Protein AF-A0A0K0G9K6-F1 (afdb_monomer_lite)

Secondary structure (DSSP, 8-state):
---------PPP-GGGGGGG-S--S-EEEE--TT-SS-EEEE--SPPPS---S----SS----

Radius of gyration: 20.33 Å; chains: 1; bounding box: 44×29×58 Å

Structure (mmCIF, N/CA/C/O backbone):
data_AF-A0A0K0G9K6-F1
#
_entry.id   AF-A0A0K0G9K6-F1
#
loop_
_atom_site.group_PDB
_atom_site.id
_atom_site.type_symbol
_atom_site.label_atom_id
_atom_site.label_alt_id
_atom_site.label_comp_id
_atom_site.label_asym_id
_atom_site.label_entity_id
_atom_site.label_seq_id
_atom_site.pdbx_PDB_ins_code
_atom_site.Cartn_x
_atom_site.Cartn_y
_atom_site.Cartn_z
_atom_site.occupancy
_atom_site.B_iso_or_equiv
_atom_site.auth_seq_id
_atom_site.auth_comp_id
_atom_site.auth_asym_id
_atom_site.auth_atom_id
_atom_site.pdbx_PDB_model_num
ATOM 1 N N . MET A 1 1 ? 28.394 -15.823 -41.833 1.00 38.88 1 MET A N 1
ATOM 2 C CA . MET A 1 1 ? 27.449 -15.913 -40.697 1.00 38.88 1 MET A CA 1
ATOM 3 C C . MET A 1 1 ? 27.039 -14.501 -40.308 1.00 38.88 1 MET A C 1
ATOM 5 O O . MET A 1 1 ? 27.890 -13.759 -39.844 1.00 38.88 1 MET A O 1
ATOM 9 N N . ASN A 1 2 ? 25.787 -14.103 -40.555 1.00 43.22 2 ASN A N 1
ATOM 10 C CA . ASN A 1 2 ? 25.270 -12.791 -40.147 1.00 43.22 2 ASN A CA 1
ATOM 11 C C . ASN A 1 2 ? 24.531 -12.943 -38.816 1.00 43.22 2 ASN A C 1
ATOM 13 O O . ASN A 1 2 ? 23.457 -13.538 -38.771 1.00 43.22 2 ASN A O 1
ATOM 17 N N . VAL A 1 3 ? 25.116 -12.424 -37.738 1.00 57.94 3 VAL A N 1
ATOM 18 C CA . VAL A 1 3 ? 24.476 -12.381 -36.419 1.00 57.94 3 VAL A CA 1
ATOM 19 C C . VAL A 1 3 ? 23.472 -11.227 -36.434 1.00 57.94 3 VAL A C 1
ATOM 21 O O . VAL A 1 3 ? 23.865 -10.061 -36.480 1.00 57.94 3 VAL A O 1
ATOM 24 N N . ARG A 1 4 ? 22.172 -11.540 -36.444 1.00 61.28 4 ARG A N 1
ATOM 25 C CA . ARG A 1 4 ? 21.117 -10.539 -36.235 1.00 61.28 4 ARG A CA 1
ATOM 26 C C . ARG A 1 4 ? 21.251 -10.017 -34.804 1.00 61.28 4 ARG A C 1
ATOM 28 O O . ARG A 1 4 ? 21.180 -10.791 -33.857 1.00 61.28 4 ARG A O 1
ATOM 35 N N . ARG A 1 5 ? 21.507 -8.718 -34.649 1.00 63.88 5 ARG A N 1
ATOM 36 C CA . ARG A 1 5 ? 21.400 -8.041 -33.353 1.00 63.88 5 ARG A CA 1
ATOM 37 C C . ARG A 1 5 ? 19.938 -7.667 -33.167 1.00 63.88 5 ARG A C 1
ATOM 39 O O . ARG A 1 5 ? 19.490 -6.677 -33.739 1.00 63.88 5 ARG A O 1
ATOM 46 N N . ASP A 1 6 ? 19.204 -8.474 -32.414 1.00 68.94 6 ASP A N 1
ATOM 47 C CA . ASP A 1 6 ? 17.857 -8.110 -31.990 1.00 68.94 6 ASP A CA 1
ATOM 48 C C . ASP A 1 6 ? 17.963 -6.911 -31.038 1.00 68.94 6 ASP A C 1
ATOM 50 O O . ASP A 1 6 ? 18.588 -6.976 -29.978 1.00 68.94 6 ASP A O 1
ATOM 54 N N . VAL A 1 7 ? 17.417 -5.769 -31.456 1.00 67.75 7 VAL A N 1
ATOM 55 C CA . VAL A 1 7 ? 17.385 -4.552 -30.641 1.00 67.75 7 VAL A CA 1
ATOM 56 C C . VAL A 1 7 ? 16.340 -4.765 -29.552 1.00 67.75 7 VAL A C 1
ATOM 58 O O . VAL A 1 7 ? 15.139 -4.717 -29.818 1.00 67.75 7 VAL A O 1
ATOM 61 N N . VAL A 1 8 ? 16.788 -5.014 -28.321 1.00 70.50 8 VAL A N 1
ATOM 62 C CA . VAL A 1 8 ? 15.905 -5.067 -27.150 1.00 70.50 8 VAL A CA 1
ATOM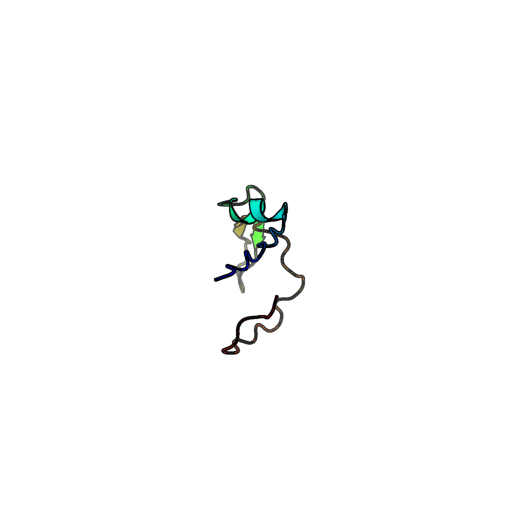 63 C C . VAL A 1 8 ? 15.247 -3.695 -27.000 1.00 70.50 8 VAL A C 1
ATOM 65 O O . VAL A 1 8 ? 15.918 -2.694 -26.749 1.00 70.50 8 VAL A O 1
ATOM 68 N N . LYS A 1 9 ? 13.927 -3.628 -27.194 1.00 76.50 9 LYS A N 1
ATOM 69 C CA . LYS A 1 9 ? 13.147 -2.421 -26.902 1.00 76.50 9 LYS A CA 1
ATOM 70 C C . LYS A 1 9 ? 13.099 -2.238 -25.388 1.00 76.50 9 LYS A C 1
ATOM 72 O O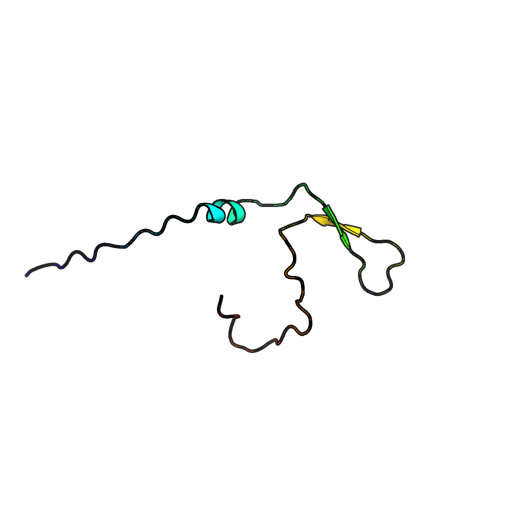 . LYS A 1 9 ? 12.420 -2.990 -24.696 1.00 76.50 9 LYS A O 1
ATOM 77 N N . TYR A 1 10 ? 13.806 -1.235 -24.882 1.00 73.12 10 TYR A N 1
ATOM 78 C CA . TYR A 1 10 ? 13.691 -0.820 -23.489 1.00 73.12 10 TYR A CA 1
ATOM 79 C C . TYR A 1 10 ? 12.446 0.051 -23.324 1.00 73.12 10 TYR A C 1
ATOM 81 O O . TYR A 1 10 ? 12.296 1.065 -24.006 1.00 73.12 10 TYR A O 1
ATOM 89 N N . TYR A 1 11 ? 11.547 -0.357 -22.430 1.00 79.94 11 TYR A N 1
ATOM 90 C CA . TYR A 1 11 ? 10.371 0.421 -22.059 1.00 79.94 11 TYR A CA 1
ATOM 91 C C . TYR A 1 11 ? 10.650 1.172 -20.759 1.00 79.94 11 TYR A C 1
ATOM 93 O O . TYR A 1 11 ? 10.941 0.562 -19.731 1.00 79.94 11 TYR A O 1
ATOM 101 N N . TYR A 1 12 ? 10.582 2.501 -20.808 1.00 83.00 12 TYR A N 1
ATOM 102 C CA . TYR A 1 12 ? 10.674 3.332 -19.614 1.00 83.00 12 TYR A CA 1
ATOM 103 C C . TYR A 1 12 ? 9.289 3.466 -18.980 1.00 83.00 12 TYR A C 1
ATOM 105 O O . TYR A 1 12 ? 8.374 3.998 -19.606 1.00 83.00 12 TYR A O 1
ATOM 113 N N . ASN A 1 13 ? 9.153 3.020 -17.730 1.00 83.12 13 ASN A N 1
ATOM 114 C CA . ASN A 1 13 ? 7.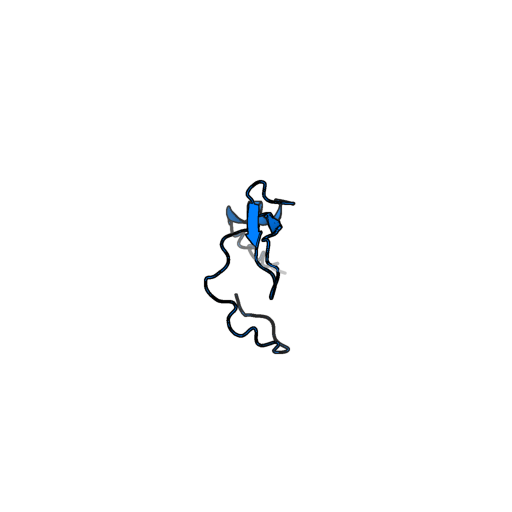974 3.276 -16.911 1.00 83.12 13 ASN A CA 1
ATOM 115 C C . ASN A 1 13 ? 8.397 4.020 -15.630 1.00 83.12 13 ASN A C 1
ATOM 117 O O . ASN A 1 13 ? 9.081 3.422 -14.799 1.00 83.12 13 ASN A O 1
ATOM 121 N N . PRO A 1 14 ? 8.013 5.295 -15.434 1.00 82.81 14 PRO A N 1
ATOM 122 C CA . PRO A 1 14 ? 8.369 6.045 -14.228 1.00 82.81 14 PRO A CA 1
ATOM 123 C C . PRO A 1 14 ? 7.756 5.464 -12.940 1.00 82.81 14 PRO A C 1
ATOM 125 O O . PRO A 1 14 ? 8.288 5.699 -11.854 1.00 82.81 14 PRO A O 1
ATOM 128 N N . GLU A 1 15 ? 6.681 4.681 -13.049 1.00 80.44 15 GLU A N 1
ATOM 129 C CA . GLU A 1 15 ? 5.934 4.111 -11.923 1.00 80.44 15 GLU A CA 1
ATOM 130 C C . GLU A 1 15 ? 6.659 2.932 -11.256 1.00 80.44 15 GLU A C 1
ATOM 132 O O . GLU A 1 15 ? 6.348 2.580 -10.121 1.00 80.44 15 GLU A O 1
ATOM 137 N N . VAL A 1 16 ? 7.700 2.360 -11.877 1.00 78.88 16 VAL A N 1
ATOM 138 C CA . VAL A 1 16 ? 8.493 1.269 -11.267 1.00 78.88 16 VAL A CA 1
ATOM 139 C C . VAL A 1 16 ? 9.146 1.672 -9.942 1.00 78.88 16 VAL A C 1
ATOM 141 O O . VAL A 1 16 ? 9.471 0.811 -9.131 1.00 78.88 16 VAL A O 1
ATOM 144 N N . LYS A 1 17 ? 9.304 2.977 -9.682 1.00 80.44 17 LYS A N 1
ATOM 145 C CA . LYS A 1 17 ? 9.802 3.495 -8.400 1.00 80.44 17 LYS A CA 1
ATOM 146 C C . LYS A 1 17 ? 8.877 3.156 -7.230 1.00 80.44 17 LYS A C 1
ATOM 148 O O . LYS A 1 17 ? 9.374 3.001 -6.120 1.00 80.44 17 LYS A O 1
ATOM 153 N N . TYR A 1 18 ? 7.572 2.991 -7.464 1.00 75.62 18 TYR A N 1
ATOM 154 C CA . TYR A 1 18 ? 6.629 2.577 -6.421 1.00 75.62 18 TYR A CA 1
ATOM 155 C C . TYR A 1 18 ? 6.939 1.175 -5.883 1.00 75.62 18 TYR A C 1
ATOM 157 O O . TYR A 1 18 ? 6.718 0.922 -4.704 1.00 75.62 18 TYR A O 1
ATOM 165 N N . LEU A 1 19 ? 7.541 0.296 -6.696 1.00 76.56 19 LEU A N 1
ATOM 166 C CA . LEU A 1 19 ? 7.973 -1.042 -6.266 1.00 76.56 19 LEU A CA 1
ATOM 167 C C . LEU A 1 19 ? 9.132 -1.004 -5.258 1.00 76.56 19 LEU A C 1
ATOM 169 O O . LEU A 1 19 ? 9.379 -1.990 -4.571 1.00 76.56 19 LEU A O 1
ATOM 173 N N . LEU A 1 20 ? 9.853 0.118 -5.181 1.00 82.31 20 LEU A N 1
ATOM 174 C CA . LEU A 1 20 ? 10.983 0.316 -4.270 1.00 82.31 20 LEU A CA 1
ATOM 175 C C . LEU A 1 20 ? 10.558 0.945 -2.933 1.00 82.31 20 LEU A C 1
ATOM 177 O O . LEU A 1 20 ? 11.395 1.155 -2.055 1.00 82.31 20 LEU A O 1
ATOM 181 N N . ILE A 1 21 ? 9.274 1.279 -2.768 1.00 78.81 21 ILE A N 1
ATOM 182 C CA . ILE A 1 21 ? 8.741 1.837 -1.526 1.00 78.81 21 ILE A CA 1
ATOM 183 C C . ILE A 1 21 ? 8.420 0.680 -0.579 1.00 78.81 21 ILE A C 1
ATOM 185 O O . ILE A 1 21 ? 7.430 -0.023 -0.753 1.00 78.81 21 ILE A O 1
ATOM 189 N N . ASN A 1 22 ? 9.247 0.507 0.455 1.00 75.75 22 ASN A N 1
ATOM 190 C CA . ASN A 1 22 ? 9.068 -0.566 1.440 1.00 75.75 22 ASN A CA 1
ATOM 191 C C . ASN A 1 22 ? 7.751 -0.448 2.223 1.00 75.75 22 ASN A C 1
ATOM 193 O O . ASN A 1 22 ? 7.151 -1.454 2.590 1.00 75.75 22 ASN A O 1
ATOM 197 N N . GLN A 1 23 ? 7.326 0.782 2.521 1.00 75.50 23 GLN A N 1
ATOM 198 C CA . GLN A 1 23 ? 6.090 1.071 3.243 1.00 75.50 23 GLN A CA 1
ATOM 199 C C . GLN A 1 23 ? 5.633 2.507 2.982 1.00 75.50 23 GLN A C 1
ATOM 201 O O . GLN A 1 23 ? 6.454 3.396 2.755 1.00 75.50 23 GLN A O 1
ATOM 206 N N . SER A 1 24 ? 4.323 2.732 3.053 1.00 79.62 24 SER A N 1
ATOM 207 C CA . SER A 1 24 ? 3.738 4.072 2.989 1.00 79.62 24 SER A CA 1
ATOM 208 C C . SER A 1 24 ? 3.704 4.733 4.366 1.00 79.62 24 SER A C 1
ATOM 210 O O . SER A 1 24 ? 3.486 4.066 5.378 1.00 79.62 24 SER A O 1
ATOM 212 N N . ASN A 1 25 ? 3.899 6.052 4.396 1.00 84.25 25 ASN A N 1
ATOM 213 C CA . ASN A 1 25 ? 3.760 6.858 5.613 1.00 84.25 25 ASN A CA 1
ATOM 214 C C . ASN A 1 25 ? 2.298 7.215 5.908 1.00 84.25 25 ASN A C 1
ATOM 216 O O . ASN A 1 25 ? 1.941 7.457 7.060 1.00 84.25 25 ASN A O 1
ATOM 220 N N . GLU A 1 26 ? 1.461 7.254 4.872 1.00 85.50 26 GLU A N 1
ATOM 221 C CA . GLU A 1 26 ? 0.026 7.457 5.020 1.00 85.50 26 GLU A CA 1
ATOM 222 C C . GLU A 1 26 ? -0.605 6.205 5.621 1.00 85.50 26 GLU A C 1
ATOM 224 O O . GLU A 1 26 ? -0.160 5.086 5.357 1.00 85.50 26 GLU A O 1
ATOM 229 N N . LYS A 1 27 ? -1.640 6.386 6.441 1.00 86.94 27 LYS A N 1
ATOM 230 C CA . LYS A 1 27 ? -2.366 5.284 7.072 1.00 86.94 27 LYS A CA 1
ATOM 231 C C . LYS A 1 27 ? -3.852 5.390 6.785 1.00 86.94 27 LYS A C 1
ATOM 233 O O . LYS A 1 27 ? -4.384 6.481 6.602 1.00 86.94 27 LYS A O 1
ATOM 238 N N . VAL A 1 28 ? -4.500 4.235 6.739 1.00 86.44 28 VAL A N 1
ATOM 239 C CA . VAL A 1 28 ? -5.938 4.097 6.560 1.00 86.44 28 VAL A CA 1
ATOM 240 C C . VAL A 1 28 ? -6.513 3.274 7.707 1.00 86.44 28 VAL A C 1
ATOM 242 O O . VAL A 1 28 ? -5.990 2.211 8.056 1.00 86.44 28 VAL A O 1
ATOM 245 N N . ALA A 1 29 ? -7.616 3.762 8.269 1.00 88.62 29 ALA A N 1
ATOM 246 C CA . ALA A 1 29 ? -8.377 3.064 9.290 1.00 88.62 29 ALA A CA 1
ATOM 247 C C . ALA A 1 29 ? -9.115 1.870 8.666 1.00 88.62 29 ALA A C 1
ATOM 249 O O . ALA A 1 29 ? -9.970 2.035 7.792 1.00 88.62 29 ALA A O 1
ATOM 250 N N . VAL A 1 30 ? -8.799 0.657 9.121 1.00 82.69 30 VAL A N 1
ATOM 251 C CA . VAL A 1 30 ? -9.409 -0.582 8.625 1.00 82.69 30 VAL A CA 1
ATOM 252 C C . VAL A 1 30 ? -10.237 -1.243 9.719 1.00 82.69 30 VAL A C 1
ATOM 254 O O . VAL A 1 30 ? -9.768 -1.483 10.831 1.00 82.69 30 VAL A O 1
ATOM 257 N N . TYR A 1 31 ? -11.481 -1.578 9.378 1.00 84.44 31 TYR A N 1
ATOM 258 C CA . TYR A 1 31 ? -12.355 -2.408 10.200 1.00 84.44 31 TYR A CA 1
ATOM 259 C C . TYR A 1 31 ? -12.235 -3.858 9.739 1.00 84.44 31 TYR A C 1
ATOM 261 O O . TYR A 1 31 ? -12.482 -4.169 8.575 1.00 84.44 31 TYR A O 1
ATOM 269 N N . TYR A 1 32 ? -11.858 -4.753 10.649 1.00 76.44 32 TYR A N 1
ATOM 270 C CA . TYR A 1 32 ? -11.845 -6.186 10.377 1.00 76.44 32 TYR A CA 1
ATOM 271 C C . TYR A 1 32 ? -13.011 -6.857 11.101 1.00 76.44 32 TYR A C 1
ATOM 273 O O . TYR A 1 32 ? -13.076 -6.846 12.332 1.00 76.44 32 TYR A O 1
ATOM 281 N N . ASN A 1 33 ? -13.925 -7.457 10.336 1.00 80.44 33 ASN A N 1
ATOM 282 C CA . ASN A 1 33 ? -15.081 -8.189 10.856 1.00 80.44 33 ASN A CA 1
ATOM 283 C C . ASN A 1 33 ? -15.924 -7.347 11.847 1.00 80.44 33 ASN A C 1
ATOM 285 O O . ASN A 1 33 ? -16.369 -6.256 11.502 1.00 80.44 33 ASN A O 1
ATOM 289 N N . LYS A 1 34 ? -16.145 -7.844 13.073 1.00 81.69 34 LYS A N 1
ATOM 290 C CA . LYS A 1 34 ? -16.942 -7.201 14.130 1.00 81.69 34 LYS A CA 1
ATOM 291 C C . LYS A 1 34 ? -16.100 -6.346 15.082 1.00 81.69 34 LYS A C 1
ATOM 293 O O . LYS A 1 34 ? -16.557 -6.041 16.183 1.00 81.69 34 LYS A O 1
ATOM 298 N N . ASN A 1 35 ? -14.870 -5.989 14.710 1.00 79.44 35 ASN A N 1
ATOM 299 C CA . ASN A 1 35 ? -14.058 -5.124 15.557 1.00 79.44 35 ASN A CA 1
ATOM 300 C C . ASN A 1 35 ? -14.761 -3.777 15.755 1.00 79.44 35 ASN A C 1
ATOM 302 O O . ASN A 1 35 ? -15.039 -3.058 14.800 1.00 79.44 35 ASN A O 1
ATOM 306 N N . GLN A 1 36 ? -15.010 -3.429 17.017 1.00 82.94 36 GLN 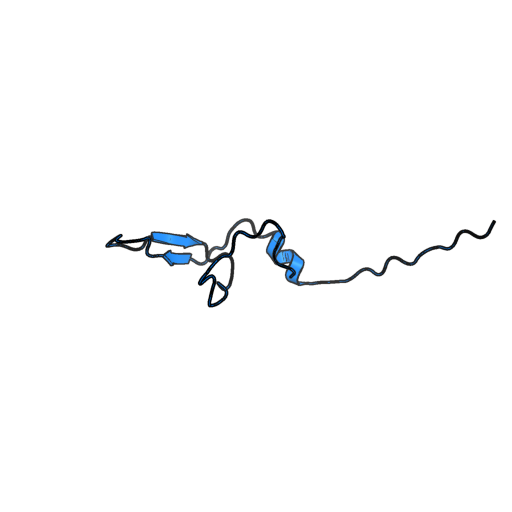A N 1
ATOM 307 C CA . GLN A 1 36 ? -15.649 -2.166 17.398 1.00 82.94 36 GLN A CA 1
ATOM 308 C C . GLN A 1 36 ? -14.732 -0.951 17.198 1.00 82.94 36 GLN A C 1
ATOM 310 O O . GLN A 1 36 ? -15.203 0.182 17.198 1.00 82.94 36 GLN A O 1
ATOM 315 N N . LYS A 1 37 ? -13.421 -1.176 17.053 1.00 90.56 37 LYS A N 1
ATOM 316 C CA . LYS A 1 37 ? -12.418 -0.135 16.823 1.00 90.56 37 LYS A CA 1
ATOM 317 C C . LYS A 1 37 ? -11.601 -0.470 15.573 1.00 90.56 37 LYS A C 1
ATOM 319 O O . LYS A 1 37 ? -11.185 -1.627 15.439 1.00 90.56 37 LYS A O 1
ATOM 324 N N . PRO A 1 38 ? -11.367 0.503 14.678 1.00 88.62 38 PRO A N 1
ATOM 325 C CA . PRO A 1 38 ? -10.493 0.303 13.534 1.00 88.62 38 PRO A CA 1
ATOM 326 C C . PRO A 1 38 ? -9.030 0.212 13.980 1.00 88.62 38 PRO A C 1
ATOM 328 O O . PRO A 1 38 ? -8.668 0.667 15.068 1.00 88.62 38 PRO A O 1
ATOM 331 N N . PHE A 1 39 ? -8.186 -0.360 13.127 1.00 86.44 39 PHE A N 1
ATOM 332 C CA . PHE A 1 39 ? -6.734 -0.320 13.281 1.00 86.44 39 PHE A CA 1
ATOM 333 C C . PHE A 1 39 ? -6.093 0.355 12.070 1.00 86.44 39 PHE A C 1
ATOM 335 O O . PHE A 1 39 ? -6.609 0.283 10.954 1.00 86.44 39 PHE A O 1
ATOM 342 N N . GLU A 1 40 ? -4.971 1.025 12.310 1.00 89.12 40 GLU A N 1
ATOM 343 C CA . GLU A 1 40 ? -4.271 1.815 11.303 1.00 89.12 40 GLU A CA 1
ATOM 344 C C . GLU A 1 40 ? -3.325 0.936 10.482 1.00 89.12 40 GLU A C 1
ATOM 346 O O . GLU A 1 40 ? -2.396 0.334 11.027 1.00 89.12 40 GLU A O 1
ATOM 351 N N . LEU A 1 41 ? -3.533 0.891 9.166 1.00 85.00 41 LEU A N 1
ATOM 352 C CA . LEU A 1 41 ? -2.657 0.198 8.221 1.00 85.00 41 LEU A CA 1
ATOM 353 C C . LEU A 1 41 ? -1.987 1.187 7.264 1.00 85.00 41 LEU A C 1
ATOM 355 O O . LEU A 1 41 ? -2.657 2.114 6.818 1.00 85.00 41 LEU A O 1
ATOM 359 N N . PRO A 1 42 ? -0.709 0.990 6.889 1.00 83.44 42 PRO A N 1
ATOM 360 C CA . PRO A 1 42 ? -0.072 1.780 5.838 1.00 83.44 42 PRO A CA 1
ATOM 361 C C . PRO A 1 42 ? -0.868 1.754 4.523 1.00 83.44 42 PRO A C 1
ATOM 363 O O . PRO A 1 42 ? -1.268 0.690 4.044 1.00 83.44 42 PRO A O 1
ATOM 366 N N . MET A 1 43 ? -1.073 2.919 3.912 1.00 80.94 43 MET A N 1
ATOM 367 C CA . MET A 1 43 ? -1.751 3.074 2.628 1.00 80.94 43 MET A CA 1
ATOM 368 C C . MET A 1 43 ? -0.787 2.734 1.489 1.00 80.94 43 MET A C 1
ATOM 370 O O . MET A 1 43 ? -0.101 3.593 0.948 1.00 80.94 43 MET A O 1
ATOM 374 N N . ILE A 1 44 ? -0.728 1.457 1.122 1.00 71.69 44 ILE A N 1
ATOM 375 C CA . ILE A 1 44 ? 0.168 0.918 0.079 1.00 71.69 44 ILE A CA 1
ATOM 376 C C . ILE A 1 44 ? -0.272 1.225 -1.369 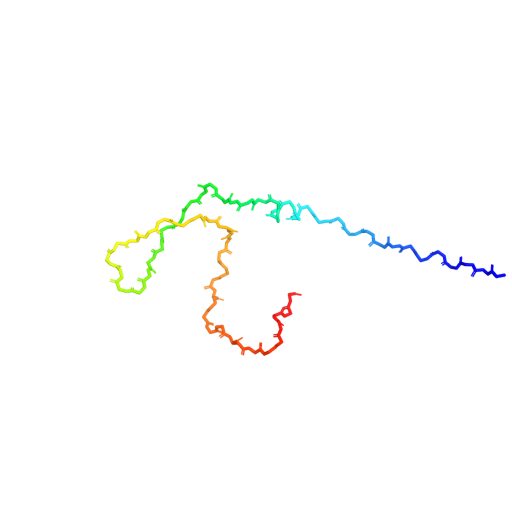1.00 71.69 44 ILE A C 1
ATOM 378 O O . ILE A 1 44 ? 0.347 0.748 -2.314 1.00 71.69 44 ILE A O 1
ATOM 382 N N . GLY A 1 45 ? -1.337 2.008 -1.553 1.00 67.94 45 GLY A N 1
ATOM 383 C CA . GLY A 1 45 ? -1.878 2.409 -2.853 1.00 67.94 45 GLY A CA 1
ATOM 384 C C . GLY A 1 45 ? -3.399 2.545 -2.825 1.00 67.94 45 GLY A C 1
ATOM 385 O O . GLY A 1 45 ? -4.053 2.135 -1.860 1.00 67.94 45 GLY A O 1
ATOM 386 N N . ASN A 1 46 ? -3.976 3.105 -3.891 1.00 62.06 46 ASN A N 1
ATOM 387 C CA . ASN A 1 46 ? -5.426 3.123 -4.065 1.00 62.06 46 ASN A CA 1
ATOM 388 C C . ASN A 1 46 ? -5.927 1.679 -4.078 1.00 62.06 46 ASN A C 1
ATOM 390 O O . ASN A 1 46 ? -5.576 0.912 -4.975 1.00 62.06 46 ASN A O 1
ATOM 394 N N . ARG A 1 47 ? -6.750 1.293 -3.094 1.00 59.81 47 ARG A N 1
ATOM 395 C CA . ARG A 1 47 ? -7.480 0.031 -3.209 1.00 59.81 47 ARG A CA 1
ATOM 396 C C . ARG A 1 47 ? -8.379 0.149 -4.440 1.00 59.81 47 ARG A C 1
ATOM 398 O O . ARG A 1 47 ? -9.195 1.073 -4.471 1.00 59.81 47 ARG A O 1
ATOM 405 N N . PRO A 1 48 ? -8.268 -0.756 -5.430 1.00 60.34 48 PRO A N 1
ATOM 406 C CA . PRO A 1 48 ? -9.281 -0.856 -6.464 1.00 60.34 48 PRO A CA 1
ATOM 407 C C . PRO A 1 48 ? -10.644 -0.950 -5.774 1.00 60.34 48 PRO A C 1
ATOM 409 O O . PRO A 1 48 ? -10.746 -1.641 -4.751 1.00 60.34 48 PRO A O 1
ATOM 412 N N . PRO A 1 49 ? -11.679 -0.259 -6.278 1.00 60.31 49 PRO A N 1
ATOM 413 C CA . PRO A 1 49 ? -12.949 -0.126 -5.571 1.00 60.31 49 PRO A CA 1
ATOM 414 C C . PRO A 1 49 ? -13.612 -1.479 -5.267 1.00 60.31 49 PRO A C 1
ATOM 416 O O . PRO A 1 49 ? -14.458 -1.552 -4.380 1.00 60.31 49 PRO A O 1
ATOM 419 N N . TYR A 1 50 ? -13.185 -2.568 -5.920 1.00 47.72 50 TYR A N 1
ATOM 420 C CA . TYR A 1 50 ? -13.720 -3.902 -5.696 1.00 47.72 50 TYR A CA 1
ATOM 421 C C . TYR A 1 50 ? -12.632 -4.985 -5.818 1.00 47.72 50 TYR A C 1
ATOM 423 O O . TYR A 1 50 ? -12.216 -5.333 -6.914 1.00 47.72 50 TYR A O 1
ATOM 431 N N . TYR A 1 51 ? -12.258 -5.604 -4.694 1.00 55.72 51 TYR A N 1
ATOM 432 C CA . TYR A 1 51 ? -12.009 -7.056 -4.665 1.00 55.72 51 TYR A CA 1
ATOM 433 C C . TYR A 1 51 ? -13.269 -7.764 -4.142 1.00 55.72 51 TYR A C 1
ATOM 43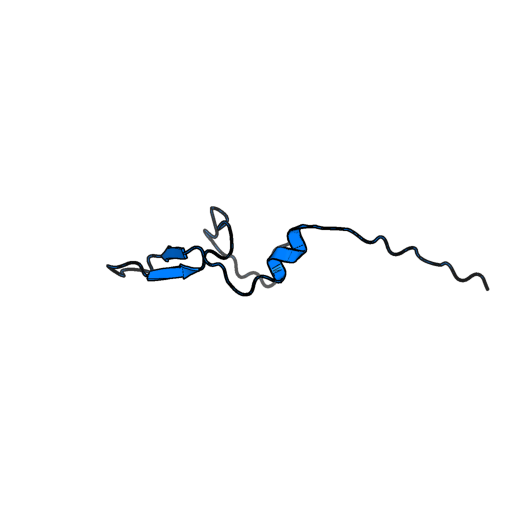5 O O . TYR A 1 51 ? -13.192 -8.682 -3.330 1.00 55.72 51 TYR A O 1
ATOM 443 N N . CYS A 1 52 ? -14.463 -7.290 -4.518 1.00 43.97 52 CYS A N 1
ATOM 444 C CA . CYS A 1 52 ? -15.672 -8.065 -4.260 1.00 43.97 52 CYS A CA 1
ATOM 445 C C . CYS A 1 52 ? -15.607 -9.294 -5.169 1.00 43.97 52 CYS A C 1
ATOM 447 O O . CYS A 1 52 ? -15.661 -9.143 -6.384 1.00 43.97 52 CYS A O 1
ATOM 449 N N . ASN A 1 53 ? -15.485 -10.480 -4.562 1.00 53.41 53 ASN A N 1
ATOM 450 C CA . ASN A 1 53 ? -15.363 -11.791 -5.211 1.00 53.41 53 ASN A CA 1
ATOM 451 C C . ASN A 1 53 ? -13.960 -12.136 -5.768 1.00 53.41 53 ASN A C 1
ATOM 453 O O . ASN A 1 53 ? -13.815 -12.319 -6.979 1.00 53.41 53 ASN A O 1
ATOM 457 N N . PRO A 1 54 ? -12.917 -12.270 -4.920 1.00 57.69 54 PRO A N 1
ATOM 458 C CA . PRO A 1 54 ? -11.661 -12.858 -5.371 1.00 57.69 54 PRO A CA 1
ATOM 459 C C . PRO A 1 54 ? -11.931 -14.307 -5.792 1.00 57.69 54 PRO A C 1
ATOM 461 O O . PRO A 1 54 ? -12.193 -15.174 -4.956 1.00 57.69 54 PRO A O 1
ATOM 464 N N . ARG A 1 55 ? -11.900 -14.581 -7.097 1.00 54.56 55 ARG A N 1
ATOM 465 C CA . ARG A 1 55 ? -11.930 -15.957 -7.591 1.00 54.56 55 ARG A CA 1
ATOM 466 C C . ARG A 1 55 ? -10.511 -16.496 -7.491 1.00 54.56 55 ARG A C 1
ATOM 468 O O . ARG A 1 55 ? -9.620 -16.036 -8.198 1.00 54.56 55 ARG A O 1
ATOM 475 N N . TYR A 1 56 ? -10.300 -17.448 -6.589 1.00 52.31 56 TYR A N 1
ATOM 476 C CA . TYR A 1 56 ? -9.076 -18.245 -6.550 1.00 52.31 56 TYR A CA 1
ATOM 477 C C . TYR A 1 56 ? -9.113 -19.248 -7.707 1.00 52.31 56 TYR A C 1
ATOM 479 O O . TYR A 1 56 ? -9.373 -20.433 -7.518 1.00 52.31 56 TYR A O 1
ATOM 487 N N . GLU A 1 57 ? -8.933 -18.753 -8.927 1.00 57.94 57 GLU A N 1
ATOM 488 C CA . GLU A 1 57 ? -8.684 -19.596 -10.090 1.00 57.94 57 GLU A CA 1
ATOM 489 C C . GLU A 1 57 ? -7.173 -19.846 -10.186 1.00 57.94 57 GLU A C 1
ATOM 491 O O . GLU A 1 57 ? -6.364 -18.995 -9.820 1.00 57.94 57 GLU A O 1
ATOM 496 N N . ALA A 1 58 ? -6.776 -21.037 -10.644 1.00 66.69 58 ALA A N 1
ATOM 497 C CA . ALA A 1 58 ? -5.371 -21.462 -10.702 1.00 66.69 58 ALA A CA 1
ATOM 498 C C . ALA A 1 58 ? -4.496 -20.608 -11.645 1.00 66.69 58 ALA A C 1
ATOM 500 O O . ALA A 1 58 ? -3.279 -20.786 -11.696 1.00 66.69 58 ALA A O 1
ATOM 501 N N . TYR A 1 59 ? -5.105 -19.686 -12.388 1.00 57.84 59 TYR A N 1
ATOM 502 C CA . TYR A 1 59 ? -4.447 -18.834 -13.361 1.00 57.84 59 TYR A CA 1
ATOM 503 C C . TYR A 1 59 ? -4.491 -17.389 -12.862 1.00 57.84 59 TYR A C 1
ATOM 505 O O . TYR A 1 59 ? -5.557 -16.839 -12.595 1.00 57.84 59 TYR A O 1
ATOM 513 N N . TYR A 1 60 ? -3.299 -16.818 -12.688 1.00 54.91 60 TYR A N 1
ATOM 514 C CA . TYR A 1 60 ? -3.053 -15.447 -12.247 1.00 54.91 60 TYR A CA 1
ATOM 515 C C . TYR A 1 60 ? -3.945 -14.426 -12.975 1.00 54.91 60 TYR A C 1
ATOM 517 O O . TYR A 1 60 ? -4.234 -14.614 -14.160 1.00 54.91 60 TYR A O 1
ATOM 525 N N . PRO A 1 61 ? -4.332 -13.316 -12.315 1.00 48.47 61 PRO A N 1
ATOM 526 C CA . PRO A 1 61 ? -5.009 -12.229 -13.002 1.00 48.47 61 PRO A CA 1
ATOM 527 C C . PRO A 1 61 ? -4.111 -11.728 -14.135 1.00 48.47 61 PRO A C 1
ATOM 529 O O . PRO A 1 61 ? -2.943 -11.398 -13.920 1.00 48.47 61 PRO A O 1
ATOM 532 N N . VAL A 1 62 ? -4.663 -11.704 -15.345 1.00 44.25 62 VAL A N 1
ATOM 533 C CA . VAL A 1 62 ? -4.039 -11.026 -16.480 1.00 44.25 62 VAL A CA 1
ATOM 534 C C . VAL A 1 62 ? -4.142 -9.529 -16.191 1.00 44.25 62 VAL A C 1
ATOM 536 O O . VAL A 1 62 ? -5.251 -9.009 -16.062 1.00 44.25 62 VAL A O 1
ATOM 539 N N . ILE A 1 63 ? -2.987 -8.887 -16.001 1.00 44.78 63 ILE A N 1
ATOM 540 C CA . ILE A 1 63 ? -2.831 -7.435 -15.820 1.00 44.78 63 ILE A CA 1
ATOM 541 C C . ILE A 1 63 ? -2.730 -6.780 -17.194 1.00 44.78 63 ILE A C 1
ATOM 543 O O . ILE A 1 63 ? -1.978 -7.326 -18.036 1.00 44.78 63 ILE A O 1
#

Sequence (63 aa):
MNVRRDVVKYYYNPEVKYLLINQSNEKVAVYYNKNQKPFELPMIGNRPPYYCNPRYEAYYPVI

pLDDT: mean 70.81, std 14.1, range [38.88, 90.56]

Foldseek 3Di:
DDDDDDPPDDDDDPCVVLVVDPFAPDWDFDDDDPDPGTDTDTCSDPDDPDPPPDPPDVDDDDD